Protein AF-A0A7X9FK44-F1 (afdb_monomer_lite)

Foldseek 3Di:
DDDPLVVLVVQVVVCVVVVPDPVRRDAAEAEDEDDPCVPPVCVSCPPRHQYYHYPPHDPVSVVVSCCVSVVDPDDD

Secondary structure (DSSP, 8-state):
---HHHHHHHHHHHHHHTT--TTTSPP-EEEEPPSS-HHHHHHHHTTT-SEEEESS--HHHHHHHHHHTTSS----

Structure (mmCIF, N/CA/C/O backbone):
data_AF-A0A7X9FK44-F1
#
_entry.id   AF-A0A7X9FK44-F1
#
loop_
_atom_site.group_PDB
_atom_site.id
_atom_site.type_symbol
_atom_site.label_atom_id
_atom_site.label_alt_id
_atom_site.label_comp_id
_atom_site.label_asym_id
_atom_site.label_entity_id
_atom_site.label_seq_id
_atom_site.pdbx_PDB_ins_code
_atom_site.Cartn_x
_atom_site.Cartn_y
_atom_site.Cartn_z
_atom_site.occupancy
_atom_site.B_iso_or_equiv
_atom_site.auth_seq_id
_atom_site.auth_comp_id
_atom_site.auth_asym_id
_atom_site.auth_atom_id
_atom_site.pdbx_PDB_model_num
ATOM 1 N N . ASP A 1 1 ? -0.292 15.081 -15.119 1.00 51.22 1 ASP A N 1
ATOM 2 C CA . ASP A 1 1 ? 0.553 14.179 -14.315 1.00 51.22 1 ASP A CA 1
ATOM 3 C C . ASP A 1 1 ? -0.057 13.928 -12.956 1.00 51.22 1 ASP A C 1
ATOM 5 O O . ASP A 1 1 ? -0.502 14.866 -12.309 1.00 51.22 1 ASP A O 1
ATOM 9 N N . MET A 1 2 ? -0.132 12.660 -12.558 1.00 57.94 2 MET A N 1
ATOM 10 C CA . MET A 1 2 ? -0.651 12.237 -11.259 1.00 57.94 2 MET A CA 1
ATOM 11 C C . MET A 1 2 ? 0.522 11.717 -10.427 1.00 57.94 2 MET A C 1
ATOM 13 O O . MET A 1 2 ? 1.169 10.746 -10.815 1.00 57.94 2 MET A O 1
ATOM 17 N N . ASP A 1 3 ? 0.814 12.383 -9.310 1.00 78.19 3 ASP A N 1
ATOM 18 C CA . ASP A 1 3 ? 1.865 11.966 -8.381 1.00 78.19 3 ASP A CA 1
ATOM 19 C C . ASP A 1 3 ? 1.296 10.949 -7.388 1.00 78.19 3 ASP A C 1
ATOM 21 O O . ASP A 1 3 ? 0.468 11.289 -6.538 1.00 78.19 3 ASP A O 1
ATOM 25 N N . GLY A 1 4 ? 1.763 9.702 -7.478 1.00 74.88 4 GLY A N 1
ATOM 26 C CA . GLY A 1 4 ? 1.372 8.635 -6.560 1.00 74.88 4 GLY A CA 1
ATOM 27 C C . GLY A 1 4 ? 1.583 9.000 -5.085 1.00 74.88 4 GLY A C 1
ATOM 28 O O . GLY A 1 4 ? 0.782 8.593 -4.252 1.00 74.88 4 GLY A O 1
ATOM 29 N N . ASN A 1 5 ? 2.582 9.830 -4.752 1.00 75.31 5 ASN A N 1
ATOM 30 C CA . ASN A 1 5 ? 2.780 10.353 -3.392 1.00 75.31 5 ASN A CA 1
ATOM 31 C C . ASN A 1 5 ? 1.584 11.147 -2.894 1.00 75.31 5 ASN A C 1
ATOM 33 O O . ASN A 1 5 ? 1.140 10.982 -1.757 1.00 75.31 5 ASN A O 1
ATOM 37 N N . ARG A 1 6 ? 1.092 12.047 -3.740 1.00 82.06 6 ARG A N 1
ATOM 38 C CA . ARG A 1 6 ? -0.009 12.930 -3.390 1.00 82.06 6 ARG A CA 1
ATOM 39 C C . ARG A 1 6 ? -1.301 12.137 -3.237 1.00 82.06 6 ARG A C 1
ATOM 41 O O . ARG A 1 6 ? -1.976 12.304 -2.229 1.00 82.06 6 ARG A O 1
ATOM 48 N N . VAL A 1 7 ? -1.566 11.223 -4.171 1.00 86.00 7 VAL A N 1
ATOM 49 C CA . VAL A 1 7 ? -2.753 10.356 -4.134 1.00 86.00 7 VAL A CA 1
ATOM 50 C C . VAL A 1 7 ? -2.796 9.537 -2.845 1.00 86.00 7 VAL A C 1
ATOM 52 O O . VAL A 1 7 ? -3.817 9.515 -2.171 1.00 86.00 7 VAL A O 1
ATOM 55 N N . VAL A 1 8 ? -1.684 8.908 -2.447 1.00 85.44 8 VAL A N 1
ATOM 56 C CA . VAL A 1 8 ? -1.658 8.104 -1.215 1.00 85.44 8 VAL A CA 1
ATOM 57 C C . VAL A 1 8 ? -1.925 8.962 0.025 1.00 85.44 8 VAL A C 1
ATOM 59 O O . VAL A 1 8 ? -2.672 8.539 0.902 1.00 85.44 8 VAL A O 1
ATOM 62 N N . ARG A 1 9 ? -1.349 10.171 0.106 1.00 85.56 9 ARG A N 1
ATOM 63 C CA . ARG A 1 9 ? -1.604 11.088 1.234 1.00 85.56 9 ARG A CA 1
ATOM 64 C C . ARG A 1 9 ? -3.064 11.496 1.308 1.00 85.56 9 ARG A C 1
ATOM 66 O O . ARG A 1 9 ? -3.631 11.475 2.392 1.00 85.56 9 ARG A O 1
ATOM 73 N N . GLU A 1 10 ? -3.654 11.863 0.175 1.00 89.31 10 GLU A N 1
ATOM 74 C CA . GLU A 1 10 ? -5.063 12.252 0.106 1.00 89.31 10 GLU A CA 1
ATOM 75 C C . GLU A 1 10 ? -5.961 11.097 0.569 1.00 89.31 10 GLU A C 1
ATOM 77 O O . GLU A 1 10 ? -6.765 11.295 1.474 1.00 89.31 10 GLU A O 1
ATOM 82 N N . LEU A 1 11 ? -5.722 9.871 0.091 1.00 89.31 11 LEU A N 1
ATOM 83 C CA . LEU A 1 11 ? -6.485 8.695 0.518 1.00 89.31 11 LEU A CA 1
ATOM 84 C C . LEU A 1 11 ? -6.340 8.394 2.020 1.00 89.31 11 LEU A C 1
ATOM 86 O O . LEU A 1 11 ? -7.334 8.132 2.691 1.00 89.31 11 LEU A O 1
ATOM 90 N N . ARG A 1 12 ? -5.125 8.461 2.584 1.00 88.31 12 ARG A N 1
ATOM 91 C CA . ARG A 1 12 ? -4.924 8.236 4.031 1.00 88.31 12 ARG A CA 1
ATOM 92 C C . ARG A 1 12 ? -5.542 9.344 4.884 1.00 88.31 12 ARG A C 1
ATOM 94 O O . ARG A 1 12 ? -6.056 9.062 5.965 1.00 88.31 12 ARG A O 1
ATOM 101 N N . ASN A 1 13 ? -5.521 10.587 4.406 1.00 90.31 13 ASN A N 1
ATOM 102 C CA . ASN A 1 13 ? -6.186 11.702 5.075 1.00 90.31 13 ASN A CA 1
ATOM 103 C C . ASN A 1 13 ? -7.708 11.539 5.058 1.00 90.31 13 ASN A C 1
ATOM 105 O O . ASN A 1 13 ? -8.349 11.836 6.062 1.00 90.31 13 ASN A O 1
ATOM 109 N N . GLU A 1 14 ? -8.281 11.047 3.958 1.00 92.38 14 GLU A N 1
ATOM 110 C CA . GLU A 1 14 ? -9.709 10.727 3.875 1.00 92.38 14 GLU A CA 1
ATOM 111 C C . GLU A 1 14 ? -10.091 9.609 4.852 1.00 92.38 14 GLU A C 1
ATOM 113 O O . GLU A 1 14 ? -11.039 9.772 5.618 1.00 92.38 14 GLU A O 1
ATOM 118 N N . GLU A 1 15 ? -9.321 8.517 4.914 1.00 91.00 15 GLU A N 1
ATOM 119 C CA . GLU A 1 15 ? -9.547 7.450 5.900 1.00 91.00 15 GLU A CA 1
ATOM 120 C C . GLU A 1 15 ? -9.473 7.971 7.342 1.00 91.00 15 GLU A C 1
ATOM 122 O O . GLU A 1 15 ? -10.311 7.624 8.176 1.00 91.00 15 GLU A O 1
ATOM 127 N N . ALA A 1 16 ? -8.500 8.838 7.639 1.00 89.69 16 ALA A N 1
ATOM 128 C CA . ALA A 1 16 ? -8.361 9.461 8.951 1.00 89.69 16 ALA A CA 1
ATOM 129 C C . ALA A 1 16 ? -9.524 10.414 9.274 1.00 89.69 16 ALA A C 1
ATOM 131 O O . ALA A 1 16 ? -10.028 10.400 10.396 1.00 89.69 16 ALA A O 1
ATOM 132 N N . ALA A 1 17 ? -9.983 11.209 8.302 1.00 93.62 17 ALA A N 1
ATOM 133 C CA . ALA A 1 17 ? -11.115 12.124 8.460 1.00 93.62 17 ALA A CA 1
ATOM 134 C C . ALA A 1 17 ? -12.440 11.381 8.695 1.00 93.62 17 ALA A C 1
ATOM 136 O O . ALA A 1 17 ? -13.298 11.866 9.430 1.00 93.62 17 ALA A O 1
ATOM 137 N N . LEU A 1 18 ? -12.586 10.190 8.110 1.00 94.06 18 LEU A N 1
ATOM 138 C CA . LEU A 1 18 ? -13.715 9.288 8.339 1.00 94.06 18 LEU A CA 1
ATOM 139 C C . LEU A 1 18 ? -13.595 8.487 9.647 1.00 94.06 18 LEU A C 1
ATOM 141 O O . LEU A 1 18 ? -14.521 7.761 10.002 1.00 94.06 18 LEU A O 1
ATOM 145 N N . GLY A 1 19 ? -12.476 8.607 10.370 1.00 92.31 19 GLY A N 1
ATOM 146 C CA . GLY A 1 19 ? -12.231 7.870 11.608 1.00 92.31 19 GLY A CA 1
ATOM 147 C C . GLY A 1 19 ? -12.027 6.368 11.400 1.00 92.31 19 GLY A C 1
ATOM 148 O O . GLY A 1 19 ? -12.262 5.603 12.333 1.00 92.31 19 GLY A O 1
ATOM 149 N N . ILE A 1 20 ? -11.608 5.939 10.202 1.00 92.44 20 ILE A N 1
ATOM 150 C CA . ILE A 1 20 ? -11.379 4.526 9.881 1.00 92.44 20 ILE A CA 1
ATOM 151 C C . ILE A 1 20 ? -10.141 4.033 10.654 1.00 92.44 20 ILE A C 1
ATOM 153 O O . ILE A 1 20 ? -9.033 4.547 10.434 1.00 92.44 20 ILE A O 1
ATOM 157 N N . PRO A 1 21 ? -10.296 3.045 11.558 1.00 87.50 21 PRO A N 1
ATOM 158 C CA . PRO A 1 21 ? -9.175 2.449 12.276 1.00 87.50 21 PRO A CA 1
ATOM 159 C C . PRO A 1 21 ? -8.185 1.794 11.315 1.00 87.50 21 PRO A C 1
ATOM 161 O O . PRO A 1 21 ? -8.573 1.296 10.263 1.00 87.50 21 PRO A O 1
ATOM 164 N N . GLU A 1 22 ? -6.906 1.714 11.688 1.00 81.06 22 GLU A N 1
ATOM 165 C CA . GLU A 1 22 ? -5.874 1.129 10.813 1.00 81.06 22 GLU A CA 1
ATOM 166 C C . GLU A 1 22 ? -6.165 -0.319 10.397 1.00 81.06 22 GLU A C 1
ATOM 168 O O . GLU A 1 22 ? -5.762 -0.734 9.312 1.00 81.06 22 GLU A O 1
ATOM 173 N N . SER A 1 23 ? -6.888 -1.071 11.234 1.00 84.81 23 SER A N 1
ATOM 174 C CA . SER A 1 23 ? -7.338 -2.436 10.941 1.00 84.81 23 SER A CA 1
ATOM 175 C C . SER A 1 23 ? -8.316 -2.518 9.770 1.00 84.81 23 SER A C 1
ATOM 177 O O . SER A 1 23 ? -8.343 -3.536 9.081 1.00 84.81 23 SER A O 1
ATOM 179 N N . ASP A 1 24 ? -9.084 -1.451 9.549 1.00 86.62 24 ASP A N 1
ATOM 180 C CA . ASP A 1 24 ? -10.212 -1.401 8.615 1.00 86.62 24 ASP A CA 1
ATOM 181 C C . ASP A 1 24 ? -9.884 -0.558 7.375 1.00 86.62 24 ASP A C 1
ATOM 183 O O . ASP A 1 24 ? -10.697 -0.435 6.458 1.00 86.62 24 ASP A O 1
ATOM 187 N N . ARG A 1 25 ? -8.675 0.015 7.330 1.00 88.06 25 ARG A N 1
ATOM 188 C CA . ARG A 1 25 ? -8.164 0.735 6.166 1.00 88.06 25 ARG A CA 1
ATOM 189 C C . ARG A 1 25 ? -8.021 -0.187 4.961 1.00 88.06 25 ARG A C 1
ATOM 191 O O . ARG A 1 25 ? -7.700 -1.374 5.083 1.00 8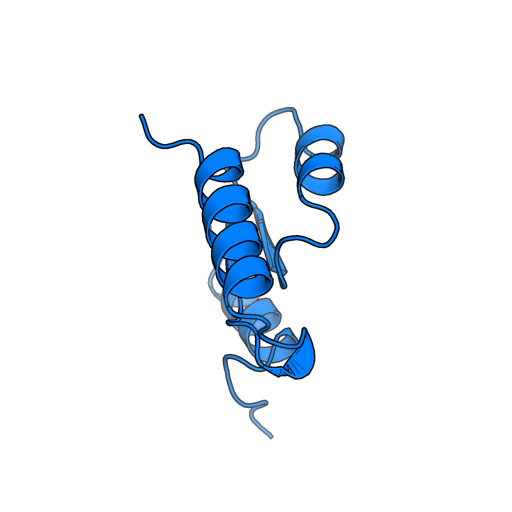8.06 25 ARG A O 1
ATOM 198 N N . PHE A 1 26 ? -8.182 0.376 3.767 1.00 86.81 26 PHE A N 1
ATOM 199 C CA . PHE A 1 26 ? -7.960 -0.379 2.541 1.00 86.81 26 PHE A CA 1
ATOM 200 C C . PHE A 1 26 ? -6.471 -0.720 2.370 1.00 86.81 26 PHE A C 1
ATOM 202 O O . PHE A 1 26 ? -5.568 0.020 2.785 1.00 86.81 26 PHE A O 1
ATOM 209 N N . LYS A 1 27 ? -6.219 -1.859 1.716 1.00 86.38 27 LYS A N 1
ATOM 210 C CA . LYS A 1 27 ? -4.870 -2.312 1.373 1.00 86.38 27 LYS A CA 1
ATOM 211 C C . LYS A 1 27 ? -4.331 -1.546 0.176 1.00 86.38 27 LYS A C 1
ATOM 213 O O . LYS A 1 27 ? -4.957 -1.523 -0.882 1.00 86.38 27 LYS A O 1
ATOM 218 N N . LEU A 1 28 ? -3.144 -0.968 0.322 1.00 87.06 28 LEU A N 1
ATOM 219 C CA . LEU A 1 28 ? -2.506 -0.162 -0.711 1.00 87.06 28 LEU A CA 1
ATOM 220 C C . LEU A 1 28 ? -1.198 -0.805 -1.163 1.00 87.06 28 LEU A C 1
ATOM 222 O O . LEU A 1 28 ? -0.290 -1.026 -0.365 1.00 87.06 28 LEU A O 1
ATOM 226 N N . VAL A 1 29 ? -1.080 -1.066 -2.464 1.00 85.25 29 VAL A N 1
ATOM 227 C CA . VAL A 1 29 ? 0.147 -1.580 -3.084 1.00 85.25 29 VAL A CA 1
ATOM 228 C C . VAL A 1 29 ? 0.668 -0.559 -4.080 1.00 85.25 29 VAL A C 1
ATOM 230 O O . VAL A 1 29 ? -0.034 -0.170 -5.012 1.00 85.25 29 VAL A O 1
ATOM 233 N N . MET A 1 30 ? 1.916 -0.138 -3.901 1.00 82.62 30 MET A N 1
ATOM 234 C CA . MET A 1 30 ? 2.567 0.825 -4.778 1.00 82.62 30 MET A CA 1
ATOM 235 C C . MET A 1 30 ? 3.531 0.133 -5.742 1.00 82.62 30 MET A C 1
ATOM 237 O O . MET A 1 30 ? 4.384 -0.649 -5.329 1.00 82.62 30 MET A O 1
ATOM 241 N N . ILE A 1 31 ? 3.438 0.467 -7.034 1.00 84.31 31 ILE A N 1
ATOM 242 C CA . ILE A 1 31 ? 4.335 -0.044 -8.079 1.00 84.31 31 ILE A CA 1
ATOM 243 C C . ILE A 1 31 ? 5.209 1.106 -8.600 1.00 84.31 31 ILE A C 1
ATOM 245 O O . ILE A 1 31 ? 4.754 1.924 -9.402 1.00 84.31 31 ILE A O 1
ATOM 249 N N . SER A 1 32 ? 6.465 1.185 -8.151 1.00 71.81 32 SER A N 1
ATOM 250 C CA . SER A 1 32 ? 7.350 2.336 -8.412 1.00 71.81 32 SER A CA 1
ATOM 251 C C . SER A 1 32 ? 8.322 2.110 -9.582 1.00 71.81 32 SER A C 1
ATOM 253 O O . SER A 1 32 ? 8.829 1.005 -9.775 1.00 71.81 32 SER A O 1
ATOM 255 N N . VAL A 1 33 ? 8.603 3.154 -10.376 1.00 59.62 33 VAL A N 1
ATOM 256 C CA . VAL A 1 33 ? 9.659 3.149 -11.413 1.00 59.62 33 VAL A CA 1
ATOM 257 C C . VAL A 1 33 ? 11.022 3.252 -10.727 1.00 59.62 33 VAL A C 1
ATOM 259 O O . VAL A 1 33 ? 11.294 4.209 -10.012 1.00 59.62 33 VAL A O 1
ATOM 262 N N . CYS A 1 34 ? 11.886 2.265 -10.950 1.00 57.91 34 CYS A N 1
ATOM 263 C CA . CYS A 1 34 ? 13.257 2.277 -10.460 1.00 57.91 34 CYS A CA 1
ATOM 264 C C . CYS A 1 34 ? 14.144 3.025 -11.457 1.00 57.91 34 CYS A C 1
ATOM 266 O O . CYS A 1 34 ? 14.257 2.546 -12.581 1.00 57.91 34 CYS A O 1
ATOM 268 N N . THR A 1 35 ? 14.840 4.082 -11.027 1.00 47.62 35 THR A N 1
ATOM 269 C CA . THR A 1 35 ? 16.217 4.298 -11.510 1.00 47.62 35 THR A CA 1
ATOM 270 C C . THR A 1 35 ? 17.162 4.990 -10.526 1.00 47.62 35 THR A C 1
ATOM 272 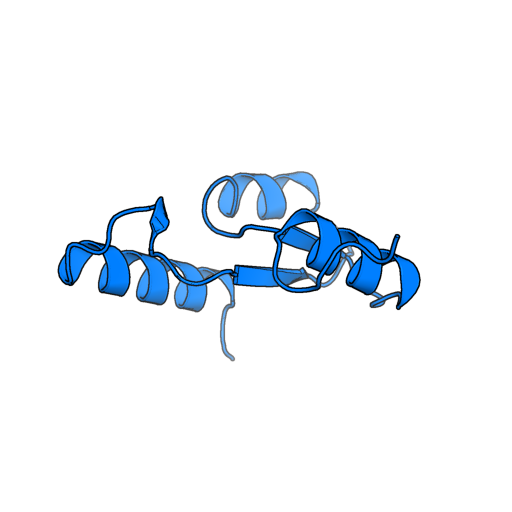O O . THR A 1 35 ? 18.315 4.601 -10.561 1.00 47.62 35 THR A O 1
ATOM 275 N N . ASP A 1 36 ? 16.758 5.869 -9.593 1.00 46.47 36 ASP A N 1
ATOM 276 C CA . ASP A 1 36 ? 17.786 6.500 -8.716 1.00 46.47 36 ASP A CA 1
ATOM 277 C C . ASP A 1 36 ? 17.365 6.921 -7.294 1.00 46.47 36 ASP A C 1
ATOM 279 O O . ASP A 1 36 ? 18.149 7.483 -6.536 1.00 46.47 36 ASP A O 1
ATOM 283 N N . THR A 1 37 ? 16.141 6.616 -6.861 1.00 46.00 37 THR A N 1
ATOM 284 C CA . THR A 1 37 ? 15.597 7.120 -5.583 1.00 46.00 37 THR A CA 1
ATOM 285 C C . THR A 1 37 ? 15.185 6.017 -4.609 1.00 46.00 37 THR A C 1
ATOM 287 O O . THR A 1 37 ? 14.350 6.272 -3.741 1.00 46.00 37 THR A O 1
ATOM 290 N N . LYS A 1 38 ? 15.740 4.796 -4.725 1.00 50.22 38 LYS A N 1
ATOM 291 C CA . LYS A 1 38 ? 15.336 3.623 -3.911 1.00 50.22 38 LYS A CA 1
ATOM 292 C C . LYS A 1 38 ? 15.194 3.945 -2.416 1.00 50.22 38 LYS A C 1
ATOM 294 O O . LYS A 1 38 ? 14.166 3.632 -1.837 1.00 50.22 38 LYS A O 1
ATOM 299 N N . ASN A 1 39 ? 16.142 4.681 -1.834 1.00 50.25 39 ASN A N 1
ATOM 300 C CA . ASN A 1 39 ? 16.068 5.068 -0.419 1.00 50.25 39 ASN A CA 1
ATOM 301 C C . ASN A 1 39 ? 15.119 6.242 -0.138 1.00 50.25 39 ASN A C 1
ATOM 303 O O . ASN A 1 39 ? 14.472 6.273 0.905 1.00 50.25 39 ASN A O 1
ATOM 307 N N . VAL A 1 40 ? 15.025 7.218 -1.043 1.00 50.38 40 VAL A N 1
ATOM 308 C CA . VAL A 1 40 ? 14.217 8.432 -0.824 1.00 50.38 40 VAL A CA 1
ATOM 309 C C . VAL A 1 40 ? 12.731 8.128 -0.972 1.00 50.38 40 VAL A C 1
ATOM 311 O O . VAL A 1 40 ? 11.935 8.599 -0.175 1.00 50.38 40 VAL A O 1
ATOM 314 N N . SER A 1 41 ? 12.357 7.303 -1.949 1.00 55.16 41 SER A N 1
ATOM 315 C CA . SER A 1 41 ? 10.956 6.958 -2.206 1.00 55.16 41 SER A CA 1
ATOM 316 C C . SER A 1 41 ? 10.418 6.064 -1.092 1.00 55.16 41 SER A C 1
ATOM 318 O O . SER A 1 41 ? 9.422 6.397 -0.467 1.00 55.16 41 SER A O 1
ATOM 320 N N . GLU A 1 42 ? 11.107 4.964 -0.778 1.00 56.34 42 GLU A N 1
ATOM 321 C CA . GLU A 1 42 ? 10.663 4.038 0.273 1.00 56.34 42 GLU A CA 1
ATOM 322 C C . GLU A 1 4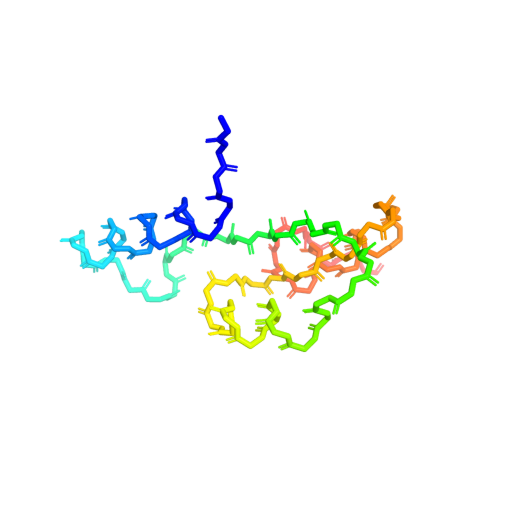2 ? 10.570 4.714 1.646 1.00 56.34 42 GLU A C 1
ATOM 324 O O . GLU A 1 42 ? 9.612 4.467 2.373 1.00 56.34 42 GLU A O 1
ATOM 329 N N . SER A 1 43 ? 11.495 5.621 1.986 1.00 54.91 43 SER A N 1
ATOM 330 C CA . SER A 1 43 ? 11.401 6.399 3.230 1.00 54.91 43 SER A CA 1
ATOM 331 C C . SER A 1 43 ? 10.245 7.404 3.215 1.00 54.91 43 SER A C 1
ATOM 333 O O . SER A 1 43 ? 9.548 7.520 4.221 1.00 54.91 43 SER A O 1
ATOM 335 N N . PHE A 1 44 ? 9.980 8.068 2.083 1.00 57.47 44 PHE A N 1
ATOM 336 C CA . PHE A 1 44 ? 8.840 8.984 1.930 1.00 57.47 44 PHE A CA 1
ATOM 337 C C . PHE A 1 44 ? 7.480 8.298 2.046 1.00 57.47 44 PHE A C 1
ATOM 339 O O . PHE A 1 44 ? 6.503 8.929 2.453 1.00 57.47 44 PHE A O 1
ATOM 346 N N . PHE A 1 45 ? 7.414 7.027 1.663 1.00 62.66 45 PHE A N 1
ATOM 347 C CA . PHE A 1 45 ? 6.198 6.237 1.734 1.00 62.66 45 PHE A CA 1
ATOM 348 C C . PHE A 1 45 ? 6.151 5.293 2.948 1.00 62.66 45 PHE A C 1
ATOM 350 O O . PHE A 1 45 ? 5.152 4.603 3.146 1.00 62.66 45 PHE A O 1
ATOM 357 N N . SER A 1 46 ? 7.189 5.236 3.782 1.00 62.94 46 SER A N 1
ATOM 358 C CA . SER A 1 46 ? 7.233 4.319 4.926 1.00 62.94 46 SER A CA 1
ATOM 359 C C . SER A 1 46 ? 6.008 4.519 5.832 1.00 62.94 46 SER A C 1
ATOM 361 O O . SER A 1 46 ? 5.786 5.609 6.354 1.00 62.94 46 SER A O 1
ATOM 363 N N . GLY A 1 47 ? 5.171 3.481 5.957 1.00 68.44 47 GLY A N 1
ATOM 364 C CA . GLY A 1 47 ? 3.909 3.504 6.715 1.00 68.44 47 GLY A CA 1
ATOM 365 C C . GLY A 1 47 ? 2.643 3.869 5.925 1.00 68.44 47 GLY A C 1
ATOM 366 O O . GLY A 1 47 ? 1.548 3.795 6.470 1.00 68.44 47 GLY A O 1
ATOM 367 N N . MET A 1 48 ? 2.754 4.233 4.645 1.00 75.06 48 MET A N 1
ATOM 368 C CA . MET A 1 48 ? 1.617 4.694 3.833 1.00 75.06 48 MET A CA 1
ATOM 369 C C . MET A 1 48 ? 1.038 3.623 2.896 1.00 75.06 48 MET A C 1
ATOM 371 O O . MET A 1 48 ? -0.156 3.658 2.586 1.00 75.06 48 MET A O 1
ATOM 375 N N . ALA A 1 49 ? 1.855 2.658 2.469 1.00 81.50 49 ALA A N 1
ATOM 376 C CA . ALA A 1 49 ? 1.440 1.498 1.681 1.00 81.50 49 ALA A CA 1
ATOM 377 C C . ALA A 1 49 ? 1.760 0.190 2.409 1.00 81.50 49 ALA A C 1
ATOM 379 O O . ALA A 1 49 ? 2.754 0.094 3.128 1.00 81.50 49 ALA A O 1
ATOM 380 N N . ASP A 1 50 ? 0.943 -0.829 2.158 1.00 82.69 50 ASP A N 1
ATOM 381 C CA . ASP A 1 50 ? 1.121 -2.183 2.677 1.00 82.69 50 ASP A CA 1
ATOM 382 C C . ASP A 1 50 ? 2.214 -2.955 1.913 1.00 82.69 50 ASP A C 1
ATOM 384 O O . ASP A 1 50 ? 2.820 -3.875 2.463 1.00 82.69 50 ASP A O 1
ATOM 388 N N . ALA A 1 51 ? 2.485 -2.596 0.650 1.00 81.62 51 ALA A N 1
ATOM 389 C CA . ALA A 1 51 ? 3.578 -3.176 -0.132 1.00 81.62 51 ALA A CA 1
ATOM 390 C C . ALA A 1 51 ? 4.144 -2.230 -1.201 1.00 81.62 51 ALA A C 1
ATOM 392 O O . ALA A 1 51 ? 3.423 -1.423 -1.794 1.00 81.62 51 ALA A O 1
ATOM 393 N N . TYR A 1 52 ? 5.433 -2.418 -1.501 1.00 79.38 52 TYR A N 1
ATOM 394 C CA . TYR A 1 52 ? 6.163 -1.738 -2.571 1.00 79.38 52 TYR A CA 1
ATOM 395 C C . TYR A 1 52 ? 6.712 -2.753 -3.562 1.00 79.38 52 TYR A C 1
ATOM 397 O O . TYR A 1 52 ? 7.433 -3.678 -3.190 1.00 79.38 52 TYR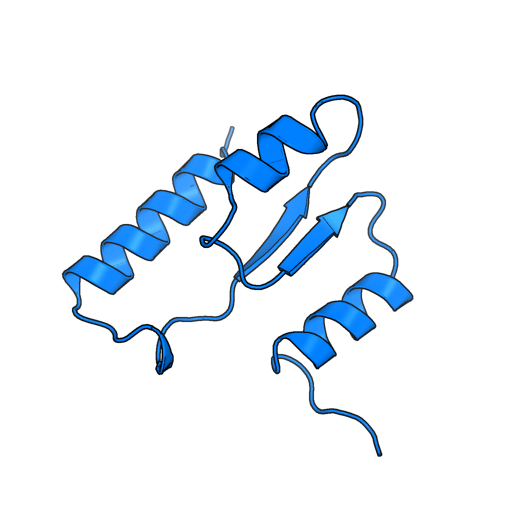 A O 1
ATOM 405 N N . ILE A 1 53 ? 6.394 -2.565 -4.839 1.00 82.38 53 ILE A N 1
ATOM 406 C CA . ILE A 1 53 ? 6.855 -3.428 -5.920 1.00 82.38 53 ILE A CA 1
ATOM 407 C C . ILE A 1 53 ? 7.667 -2.580 -6.907 1.00 82.38 53 ILE A C 1
ATOM 409 O O . ILE A 1 53 ? 7.118 -1.673 -7.538 1.00 82.38 53 ILE A O 1
ATOM 413 N N . PRO A 1 54 ? 8.975 -2.838 -7.069 1.00 78.69 54 PRO A N 1
ATOM 414 C CA . PRO A 1 54 ? 9.784 -2.118 -8.043 1.00 78.69 54 PRO A CA 1
ATOM 415 C C . PRO A 1 54 ? 9.450 -2.564 -9.471 1.00 78.69 54 PRO A C 1
ATOM 417 O O . PRO A 1 54 ? 9.163 -3.737 -9.718 1.00 78.69 54 PRO A O 1
ATOM 420 N N . LYS A 1 55 ? 9.536 -1.639 -10.431 1.00 80.12 55 LYS A N 1
ATOM 421 C CA . LYS A 1 55 ? 9.486 -1.960 -11.862 1.00 80.12 55 LYS A CA 1
ATOM 422 C C . LYS A 1 55 ? 10.827 -2.533 -12.359 1.00 80.12 55 LYS A C 1
ATOM 424 O O . LYS A 1 55 ? 11.875 -2.139 -11.845 1.00 80.12 55 LYS A O 1
ATOM 429 N N . PRO A 1 56 ? 10.815 -3.392 -13.396 1.00 84.56 56 PRO A N 1
ATOM 430 C CA . PRO A 1 56 ? 9.632 -3.900 -14.098 1.00 84.56 56 PRO A CA 1
ATOM 431 C C . PRO A 1 56 ? 8.790 -4.822 -13.209 1.00 84.56 56 PRO A C 1
ATOM 433 O O . PRO A 1 56 ? 9.324 -5.551 -12.378 1.00 84.56 56 PRO A O 1
ATOM 436 N N . LEU A 1 57 ? 7.465 -4.760 -13.370 1.00 83.31 57 LEU A N 1
ATOM 437 C CA . LEU A 1 57 ? 6.536 -5.564 -12.579 1.00 83.31 57 LEU A CA 1
ATOM 438 C C . LEU A 1 57 ? 6.745 -7.045 -12.908 1.00 83.31 57 LEU A C 1
ATOM 440 O O . LEU A 1 57 ? 6.493 -7.470 -14.034 1.00 83.31 57 LEU A O 1
ATOM 444 N N . ARG A 1 58 ? 7.197 -7.823 -11.923 1.00 87.88 58 ARG A N 1
ATOM 445 C CA . ARG A 1 58 ? 7.383 -9.269 -12.074 1.00 87.88 58 ARG A CA 1
ATOM 446 C C . ARG A 1 58 ? 6.218 -10.027 -11.424 1.00 87.88 58 ARG A C 1
ATOM 448 O O . ARG A 1 58 ? 5.915 -9.735 -10.263 1.00 87.88 58 ARG A O 1
ATOM 455 N N . PRO A 1 59 ? 5.570 -10.979 -12.124 1.00 88.50 59 PRO A N 1
ATOM 456 C CA . PRO A 1 59 ? 4.407 -11.697 -11.597 1.00 88.50 59 PRO A CA 1
ATOM 457 C C . PRO A 1 59 ? 4.674 -12.436 -10.282 1.00 88.50 59 PRO A C 1
ATOM 459 O O . PRO A 1 59 ? 3.837 -12.410 -9.387 1.00 88.50 59 PRO A O 1
ATOM 462 N N . ASP A 1 60 ? 5.847 -13.049 -10.131 1.00 89.69 60 ASP A N 1
ATOM 463 C CA . ASP A 1 60 ? 6.255 -13.763 -8.917 1.00 89.69 60 ASP A CA 1
ATOM 464 C C . ASP A 1 60 ? 6.361 -12.825 -7.705 1.00 89.69 60 ASP A 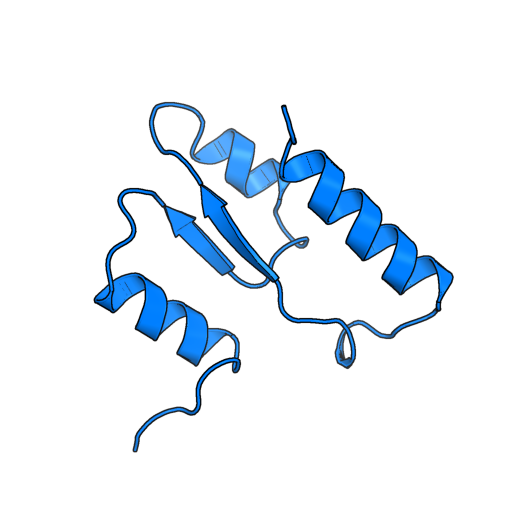C 1
ATOM 466 O O . ASP A 1 60 ? 5.878 -13.144 -6.618 1.00 89.69 60 ASP A O 1
ATOM 470 N N . VAL A 1 61 ? 6.936 -11.634 -7.904 1.00 85.75 61 VAL A N 1
ATOM 471 C CA . VAL A 1 61 ? 7.039 -10.599 -6.868 1.00 85.75 61 VAL A CA 1
ATOM 472 C C . VAL A 1 61 ? 5.656 -10.080 -6.509 1.00 85.75 61 VAL A C 1
ATOM 474 O O . VAL A 1 61 ? 5.328 -10.013 -5.330 1.00 85.75 61 VAL A O 1
ATOM 477 N N . LEU A 1 62 ? 4.830 -9.763 -7.510 1.00 87.94 62 LEU A N 1
ATOM 478 C CA . LEU A 1 62 ? 3.467 -9.286 -7.294 1.00 87.94 62 LEU A CA 1
ATOM 479 C C . LEU A 1 62 ? 2.649 -10.291 -6.481 1.00 87.94 62 LEU A C 1
ATOM 481 O O . LEU A 1 62 ? 2.097 -9.931 -5.448 1.00 87.94 62 LEU A O 1
ATOM 485 N N . LEU A 1 63 ? 2.607 -11.553 -6.910 1.00 90.25 63 LEU A N 1
ATOM 486 C CA . LEU A 1 63 ? 1.845 -12.596 -6.225 1.00 90.25 63 LEU A CA 1
ATOM 487 C C . LEU A 1 63 ? 2.326 -12.798 -4.787 1.00 90.25 63 LEU A C 1
ATOM 489 O O . LEU A 1 63 ? 1.503 -12.961 -3.887 1.00 90.25 63 LEU A O 1
ATOM 493 N N . ARG A 1 64 ? 3.642 -12.760 -4.554 1.00 88.69 64 ARG A N 1
ATOM 494 C CA . ARG A 1 64 ? 4.209 -12.875 -3.208 1.00 88.69 64 ARG A CA 1
ATOM 495 C C . ARG A 1 64 ? 3.796 -11.707 -2.312 1.00 88.69 64 ARG A C 1
ATOM 497 O O . ARG A 1 64 ? 3.355 -11.949 -1.191 1.00 88.69 64 ARG A O 1
ATOM 504 N N . GLU A 1 65 ? 3.912 -10.468 -2.788 1.00 87.56 65 GLU A N 1
ATOM 505 C CA . GLU A 1 65 ? 3.538 -9.296 -1.989 1.00 87.56 65 GLU A CA 1
ATOM 506 C C . GLU A 1 65 ? 2.022 -9.248 -1.736 1.00 87.56 65 GLU A C 1
ATOM 508 O O . GLU A 1 65 ? 1.609 -9.009 -0.607 1.00 87.56 65 GLU A O 1
ATOM 513 N N . LEU A 1 66 ? 1.183 -9.573 -2.729 1.00 89.06 66 LEU A N 1
ATOM 514 C CA . LEU A 1 66 ? -0.277 -9.635 -2.559 1.00 89.06 66 LEU A CA 1
ATOM 515 C C . LEU A 1 66 ? -0.717 -10.702 -1.548 1.00 89.06 66 LEU A C 1
ATOM 517 O O . LEU A 1 66 ? -1.667 -10.494 -0.795 1.00 89.06 66 LEU A O 1
ATOM 521 N N . LYS A 1 67 ? -0.031 -11.847 -1.518 1.00 90.88 67 LYS A N 1
ATOM 522 C CA . LYS A 1 67 ? -0.247 -12.874 -0.493 1.00 90.88 67 LYS A CA 1
ATOM 523 C C . LYS A 1 67 ? 0.159 -12.357 0.887 1.00 90.88 67 LYS A C 1
ATOM 525 O O . LYS A 1 67 ? -0.591 -12.501 1.849 1.00 90.88 67 LYS A O 1
ATOM 530 N N . LYS A 1 68 ? 1.330 -11.721 0.992 1.00 86.69 68 LYS A N 1
ATOM 531 C CA . LYS A 1 68 ? 1.858 -11.166 2.250 1.00 86.69 68 LYS A CA 1
ATOM 532 C C . LYS A 1 68 ? 0.951 -10.085 2.851 1.00 86.69 68 LYS A C 1
ATOM 534 O O . LYS A 1 68 ? 0.808 -10.041 4.067 1.00 86.69 68 LYS A O 1
ATOM 539 N N . THR A 1 69 ? 0.330 -9.243 2.026 1.00 83.56 69 THR A N 1
ATOM 540 C CA . THR A 1 69 ? -0.602 -8.195 2.482 1.00 83.56 69 THR A CA 1
ATOM 541 C C . 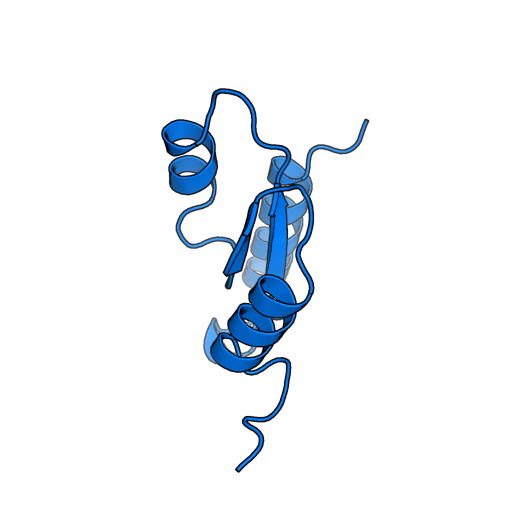THR A 1 69 ? -2.006 -8.713 2.800 1.00 83.56 69 THR A C 1
ATOM 543 O O . THR A 1 69 ? -2.830 -7.954 3.311 1.00 83.56 69 THR A O 1
ATOM 546 N N . GLY A 1 70 ? -2.293 -9.987 2.511 1.00 86.56 70 GLY A N 1
ATOM 547 C CA . GLY A 1 70 ? -3.610 -10.596 2.704 1.00 86.56 70 GLY A CA 1
ATOM 548 C C . GLY A 1 70 ? -4.634 -10.239 1.624 1.00 86.56 70 GLY A C 1
ATOM 549 O O . GLY A 1 70 ? -5.802 -10.579 1.775 1.00 86.56 70 GLY A O 1
ATOM 550 N N . ILE A 1 71 ? -4.217 -9.581 0.532 1.00 86.75 71 ILE A N 1
ATOM 551 C CA . ILE A 1 71 ? -5.084 -9.312 -0.630 1.00 86.75 71 ILE A CA 1
ATOM 552 C C . ILE A 1 71 ? -5.415 -10.618 -1.357 1.00 86.75 71 ILE A C 1
ATOM 554 O O . ILE A 1 71 ? -6.537 -10.811 -1.819 1.00 86.75 71 ILE A O 1
ATOM 558 N N . LEU A 1 72 ? -4.431 -11.517 -1.465 1.00 87.94 72 LEU A N 1
ATOM 559 C CA . LEU A 1 72 ? -4.629 -12.864 -1.987 1.00 87.94 72 LEU A CA 1
ATOM 560 C C . LEU A 1 72 ? -4.533 -13.901 -0.864 1.00 87.94 72 LEU A C 1
ATOM 562 O O . LEU A 1 72 ? -3.672 -13.773 0.012 1.00 87.94 72 LEU A O 1
ATOM 566 N N . PRO A 1 73 ? -5.356 -14.964 -0.909 1.00 83.19 73 PRO A N 1
ATOM 567 C CA . PRO A 1 73 ? -5.247 -16.057 0.041 1.00 83.19 73 PRO A CA 1
ATOM 568 C C . PRO A 1 73 ? -3.891 -16.756 -0.099 1.00 83.19 73 PRO A C 1
ATOM 570 O O . PRO A 1 73 ? -3.351 -16.924 -1.201 1.00 83.19 73 PRO A O 1
ATOM 573 N N . GLN A 1 74 ? -3.355 -17.208 1.033 1.00 74.75 74 GLN A N 1
ATOM 574 C CA . GLN A 1 74 ? -2.230 -18.133 1.035 1.00 74.75 74 GLN A CA 1
ATOM 575 C C . GLN A 1 74 ? -2.735 -19.456 0.455 1.00 74.75 74 GLN A C 1
ATOM 577 O O . GLN A 1 74 ? -3.629 -20.089 1.013 1.00 74.75 74 GLN A O 1
ATOM 582 N N . THR A 1 75 ? -2.227 -19.830 -0.718 1.00 72.38 75 THR A N 1
ATOM 583 C CA . THR A 1 75 ? -2.463 -21.169 -1.264 1.00 72.38 75 THR A CA 1
ATOM 584 C C . THR A 1 75 ? -1.793 -22.172 -0.316 1.00 72.38 75 THR A C 1
ATOM 586 O O . THR A 1 75 ? -0.637 -21.912 0.030 1.00 72.38 75 THR A O 1
ATOM 589 N N . PRO A 1 76 ? -2.489 -23.232 0.134 1.00 61.12 76 PRO A N 1
ATOM 590 C CA . PRO A 1 76 ? -1.890 -24.275 0.965 1.00 61.12 76 PRO A CA 1
ATOM 591 C C . PRO A 1 76 ? -0.742 -25.001 0.255 1.00 61.12 76 PRO A C 1
ATOM 593 O O . PRO A 1 76 ? -0.744 -25.037 -1.000 1.00 61.12 76 PRO A O 1
#

Sequence (76 aa):
DMDGNRVVRELRNEEAALGIPESDRFKLVMISVCTDTKNVSESFFSGMADAYIPKPLRPDVLLRELKKTGILPQTP

Radius of gyration: 13.59 Å; chains: 1; bounding box: 32×38×27 Å

pLDDT: mean 78.11, std 13.8, range [46.0, 94.06]